Protein AF-R5LZX5-F1 (afdb_monomer_lite)

Radius of gyration: 13.37 Å; chains: 1; bounding box: 29×17×37 Å

InterPro domains:
  IPR005094 MobA/VirD2-like, nuclease domain [PF03432] (1-61)

Foldseek 3Di:
DKAWDDPVDPADQVNQVVVQVVVCCVVPNPFKDKDKHWDPPDPTIMMDIDIDQATPVPRDGPDD

Secondary structure (DSSP, 8-state):
-EEE--TTS---HHHHHHHHHHHHHHHHGGGS-EEEEEE-SSSS-EEEEEE-SB-TTT-PBPP-

Sequence (64 aa):
MIISFSPEEKVTAEQAMYVLEHFAKDVLGDDYEAVFAVHTDREHMHGHLIWNSVSVTTGKKKCQ

pLDDT: mean 94.56, std 6.11, range [57.66, 97.88]

Structure (mmCIF, N/CA/C/O backbone):
data_AF-R5LZX5-F1
#
_entry.id   AF-R5LZX5-F1
#
loop_
_atom_site.group_PDB
_atom_site.id
_atom_site.type_symbol
_atom_site.label_atom_id
_atom_site.label_alt_id
_atom_site.label_comp_id
_atom_site.label_asym_id
_atom_site.label_entity_id
_atom_site.label_seq_id
_atom_site.pdbx_PDB_ins_code
_atom_site.Cartn_x
_atom_site.Cartn_y
_atom_site.Cartn_z
_atom_site.occupancy
_atom_site.B_iso_or_equiv
_atom_site.auth_seq_id
_atom_site.auth_comp_id
_atom_site.auth_asym_id
_atom_site.auth_atom_id
_atom_site.pdbx_PDB_model_num
ATOM 1 N N . MET A 1 1 ? -5.705 5.504 -0.453 1.00 93.56 1 MET A N 1
ATOM 2 C CA . MET A 1 1 ? -4.415 6.208 -0.620 1.00 93.56 1 MET A CA 1
ATOM 3 C C . MET A 1 1 ? -3.788 5.775 -1.935 1.00 93.56 1 MET A C 1
ATOM 5 O O . MET A 1 1 ? -4.012 4.638 -2.338 1.00 93.56 1 MET A O 1
ATOM 9 N N . ILE A 1 2 ? -3.055 6.673 -2.597 1.00 96.31 2 ILE A N 1
ATOM 10 C CA . ILE A 1 2 ? -2.277 6.376 -3.807 1.00 96.31 2 ILE A CA 1
ATOM 11 C C . ILE A 1 2 ? -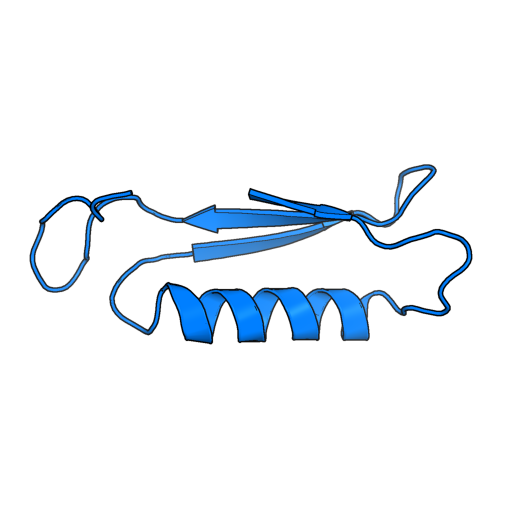0.815 6.710 -3.511 1.00 96.31 2 ILE A C 1
ATOM 13 O O . ILE A 1 2 ? -0.545 7.774 -2.956 1.00 96.31 2 ILE A O 1
ATOM 17 N N . ILE A 1 3 ? 0.097 5.806 -3.864 1.00 95.31 3 ILE A N 1
ATOM 18 C CA . ILE A 1 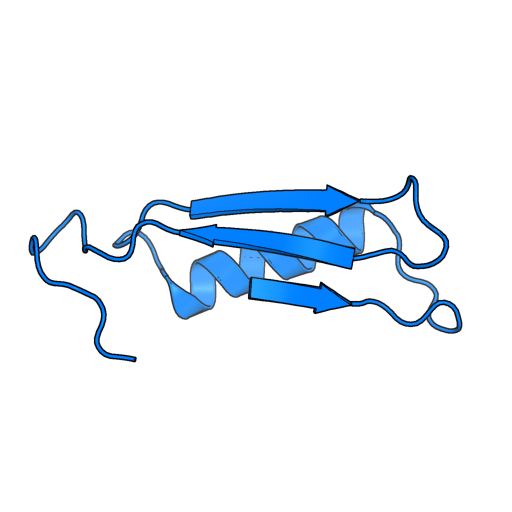3 ? 1.547 6.014 -3.797 1.00 95.31 3 ILE A CA 1
ATOM 19 C C . ILE A 1 3 ? 2.075 5.943 -5.226 1.00 95.31 3 ILE A C 1
ATOM 21 O O . ILE A 1 3 ? 1.977 4.899 -5.867 1.00 95.31 3 ILE A O 1
ATOM 25 N N . SER A 1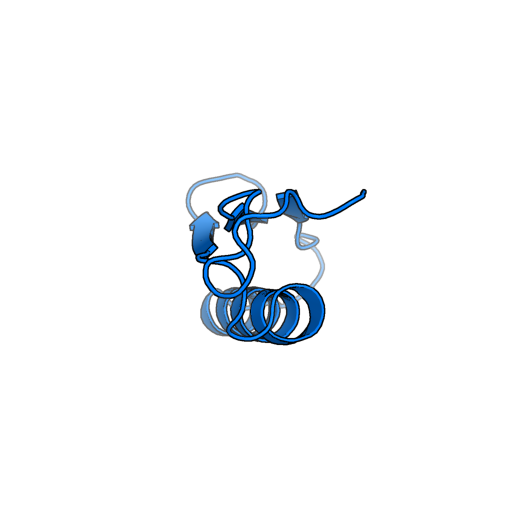 4 ? 2.597 7.056 -5.729 1.00 94.94 4 SER A N 1
ATOM 26 C CA . SER A 1 4 ? 3.151 7.142 -7.081 1.00 94.94 4 SER A CA 1
ATOM 27 C C . SER A 1 4 ? 4.659 6.930 -7.050 1.00 94.94 4 SER A C 1
ATOM 29 O O . SER A 1 4 ? 5.333 7.473 -6.177 1.00 94.94 4 SER A O 1
ATOM 31 N N . PHE A 1 5 ? 5.179 6.188 -8.024 1.00 94.31 5 PHE A N 1
ATOM 32 C CA . PHE A 1 5 ? 6.614 6.003 -8.224 1.00 94.31 5 PHE A CA 1
ATOM 33 C C . PHE A 1 5 ? 7.056 6.821 -9.435 1.00 94.31 5 PHE A C 1
ATOM 35 O O . PHE A 1 5 ? 6.385 6.811 -10.471 1.00 94.31 5 PHE A O 1
ATOM 42 N N . SER A 1 6 ? 8.161 7.558 -9.299 1.00 92.38 6 SER A N 1
ATOM 43 C CA . SER A 1 6 ? 8.681 8.359 -10.407 1.00 92.38 6 SER A CA 1
ATOM 44 C C . SER A 1 6 ? 9.125 7.441 -11.553 1.00 92.38 6 SER A C 1
ATOM 46 O O . SER A 1 6 ? 9.806 6.451 -11.290 1.00 92.38 6 SER A O 1
ATOM 48 N N . PRO A 1 7 ? 8.816 7.760 -12.824 1.00 88.69 7 PRO A N 1
ATOM 49 C CA . PRO A 1 7 ? 9.323 6.994 -13.964 1.00 88.69 7 PRO A CA 1
ATOM 50 C C . PRO A 1 7 ? 10.853 7.084 -14.110 1.00 88.69 7 PRO A C 1
ATOM 52 O O . PRO A 1 7 ? 11.456 6.252 -14.784 1.00 88.69 7 PRO A O 1
ATOM 55 N N . GLU A 1 8 ? 11.484 8.089 -13.495 1.00 91.44 8 GLU A N 1
ATOM 56 C CA . GLU A 1 8 ? 12.943 8.250 -13.478 1.00 91.44 8 GLU A CA 1
ATOM 57 C C . GLU A 1 8 ? 13.618 7.338 -12.440 1.00 91.44 8 GLU A C 1
ATOM 59 O O . GLU A 1 8 ? 14.807 7.027 -12.551 1.00 91.44 8 GLU A O 1
ATOM 64 N N . GLU A 1 9 ? 12.865 6.884 -11.435 1.00 85.38 9 GLU A N 1
ATOM 65 C CA . GLU A 1 9 ? 13.354 5.968 -10.414 1.00 85.38 9 GLU A CA 1
ATOM 66 C C . GLU A 1 9 ? 13.245 4.522 -10.903 1.00 85.38 9 GLU A C 1
ATOM 68 O O . GLU A 1 9 ? 12.212 4.063 -11.391 1.00 85.38 9 GLU A O 1
ATOM 73 N N . LYS A 1 10 ? 14.325 3.755 -10.735 1.00 88.75 10 LYS A N 1
ATOM 74 C CA . LYS A 1 10 ? 14.320 2.322 -11.044 1.00 88.75 10 LYS A CA 1
ATOM 75 C C . LYS A 1 10 ? 13.675 1.549 -9.896 1.00 88.75 10 LYS A C 1
ATOM 77 O O . LYS A 1 10 ? 14.382 1.039 -9.031 1.00 88.75 10 LYS A O 1
ATOM 82 N N . VAL A 1 11 ? 12.348 1.467 -9.910 1.00 94.38 11 VAL A N 1
ATOM 83 C CA . VAL A 1 11 ? 11.551 0.672 -8.964 1.00 94.38 11 VAL A CA 1
ATOM 84 C C . VAL A 1 11 ? 10.888 -0.483 -9.711 1.00 94.38 11 VAL A C 1
ATOM 86 O O . VAL A 1 11 ? 10.239 -0.269 -10.734 1.00 94.38 11 VAL A O 1
ATOM 89 N N . THR A 1 12 ? 11.046 -1.714 -9.222 1.00 96.00 12 THR A N 1
ATOM 90 C CA . THR A 1 12 ? 10.325 -2.879 -9.765 1.00 96.00 12 THR A CA 1
ATOM 91 C C . THR A 1 12 ? 8.929 -3.007 -9.153 1.00 96.00 12 THR A C 1
ATOM 93 O O . THR A 1 12 ? 8.650 -2.452 -8.089 1.00 96.00 12 THR A O 1
ATOM 96 N N . ALA A 1 13 ? 8.044 -3.778 -9.791 1.00 95.81 13 ALA A N 1
ATOM 97 C CA . ALA A 1 13 ? 6.710 -4.040 -9.252 1.00 95.81 13 ALA A CA 1
ATOM 98 C C . ALA A 1 13 ? 6.769 -4.734 -7.879 1.00 95.81 13 ALA A C 1
ATOM 100 O O . ALA A 1 13 ? 5.987 -4.410 -6.988 1.00 95.81 13 ALA A O 1
ATOM 101 N N . GLU A 1 14 ? 7.729 -5.639 -7.673 1.00 97.06 14 GLU A N 1
ATOM 102 C CA . GLU A 1 14 ? 7.950 -6.319 -6.394 1.00 97.06 14 GLU A CA 1
ATOM 103 C C . GLU A 1 14 ? 8.407 -5.343 -5.308 1.00 97.06 14 GLU A C 1
ATOM 105 O O . GLU A 1 14 ? 7.929 -5.415 -4.179 1.00 97.06 14 GLU A O 1
ATOM 110 N N . GLN A 1 15 ? 9.294 -4.400 -5.642 1.00 97.31 15 GLN A N 1
ATOM 111 C CA . GLN A 1 15 ? 9.720 -3.356 -4.708 1.00 97.31 15 GLN A CA 1
ATOM 112 C C . GLN A 1 15 ? 8.565 -2.416 -4.357 1.00 97.31 15 GLN A C 1
ATOM 114 O O . GLN A 1 15 ? 8.382 -2.082 -3.189 1.00 97.31 15 GLN A O 1
ATOM 119 N N . ALA A 1 16 ? 7.753 -2.029 -5.342 1.00 96.88 16 ALA A N 1
ATOM 120 C CA . ALA A 1 16 ? 6.556 -1.233 -5.107 1.00 96.88 16 ALA A CA 1
ATOM 121 C C . ALA A 1 16 ? 5.563 -1.969 -4.190 1.00 96.88 16 ALA A C 1
ATOM 123 O O . ALA A 1 16 ? 5.073 -1.387 -3.223 1.00 96.88 16 ALA A O 1
ATOM 124 N N . MET A 1 17 ? 5.318 -3.260 -4.435 1.00 97.62 17 MET A N 1
ATOM 125 C CA . MET A 1 17 ? 4.471 -4.095 -3.576 1.00 97.62 17 MET A CA 1
ATOM 126 C C . MET A 1 17 ? 5.033 -4.213 -2.157 1.00 97.62 17 MET A C 1
ATOM 128 O O . MET A 1 17 ? 4.282 -4.040 -1.200 1.00 97.62 17 MET A O 1
ATOM 132 N N . TYR A 1 18 ? 6.344 -4.427 -2.014 1.00 97.88 18 TYR A N 1
ATOM 133 C CA . TYR A 1 18 ? 7.024 -4.459 -0.719 1.00 97.88 18 TYR A CA 1
ATOM 134 C C . TYR A 1 18 ? 6.820 -3.152 0.055 1.00 97.88 18 TYR A C 1
ATOM 136 O O . TYR A 1 18 ? 6.484 -3.186 1.239 1.00 97.88 18 TYR A O 1
ATOM 144 N N . VAL A 1 19 ? 6.975 -2.000 -0.611 1.00 96.81 19 VAL A N 1
ATOM 145 C CA . VAL A 1 19 ? 6.743 -0.680 -0.007 1.00 96.81 19 VAL A CA 1
ATOM 146 C C . VAL A 1 19 ? 5.295 -0.537 0.460 1.00 96.81 19 VAL A C 1
ATOM 148 O O . VAL A 1 19 ? 5.075 -0.100 1.588 1.00 96.81 19 VAL A O 1
ATOM 151 N N . LEU A 1 20 ? 4.308 -0.923 -0.359 1.00 97.81 20 LEU A N 1
ATOM 152 C CA . LEU A 1 20 ? 2.897 -0.839 0.030 1.00 97.81 20 LEU A CA 1
ATOM 153 C C . LEU A 1 20 ? 2.562 -1.745 1.218 1.00 97.81 20 LEU A C 1
ATOM 155 O O . LEU A 1 20 ? 1.869 -1.297 2.129 1.00 97.81 20 LEU A O 1
ATOM 159 N N . GLU A 1 21 ? 3.054 -2.984 1.224 1.00 97.19 21 GLU A N 1
ATOM 160 C CA . GLU A 1 21 ? 2.819 -3.940 2.310 1.00 97.19 21 GLU A CA 1
ATOM 161 C C . GLU A 1 21 ? 3.408 -3.442 3.636 1.00 97.19 21 GLU A C 1
ATOM 163 O O . GLU A 1 21 ? 2.712 -3.412 4.653 1.00 97.19 21 GLU A O 1
ATOM 168 N N . HIS A 1 22 ? 4.667 -2.994 3.624 1.00 97.69 22 HIS A N 1
ATOM 169 C CA . HIS A 1 22 ? 5.338 -2.507 4.831 1.00 97.69 22 HIS A CA 1
ATOM 170 C C . HIS A 1 22 ? 4.694 -1.223 5.341 1.00 97.69 22 HIS A C 1
ATOM 172 O O . HIS A 1 22 ? 4.399 -1.113 6.527 1.00 97.69 22 HIS A O 1
ATOM 178 N N . PHE A 1 23 ? 4.375 -0.290 4.442 1.00 97.19 23 PHE A N 1
ATOM 179 C CA . PHE A 1 23 ? 3.671 0.931 4.813 1.00 97.19 23 PHE A CA 1
ATOM 180 C C . PHE A 1 23 ? 2.284 0.639 5.403 1.00 97.19 23 PHE A C 1
ATOM 182 O O . PHE A 1 23 ? 1.903 1.228 6.416 1.00 97.19 23 PHE A O 1
ATOM 189 N N . ALA A 1 24 ? 1.523 -0.284 4.802 1.00 96.62 24 ALA A N 1
ATOM 190 C CA . ALA A 1 24 ? 0.230 -0.698 5.335 1.00 96.62 24 ALA A CA 1
ATOM 191 C C . ALA A 1 24 ? 0.384 -1.279 6.744 1.00 96.62 24 ALA A C 1
ATOM 193 O O . ALA A 1 24 ? -0.340 -0.866 7.647 1.00 96.62 24 ALA A O 1
ATOM 194 N N . LYS A 1 25 ? 1.362 -2.164 6.961 1.00 96.56 25 LYS A N 1
ATOM 195 C CA . LYS A 1 25 ? 1.633 -2.756 8.273 1.00 96.56 25 LYS A CA 1
ATOM 196 C C . LYS A 1 25 ? 2.045 -1.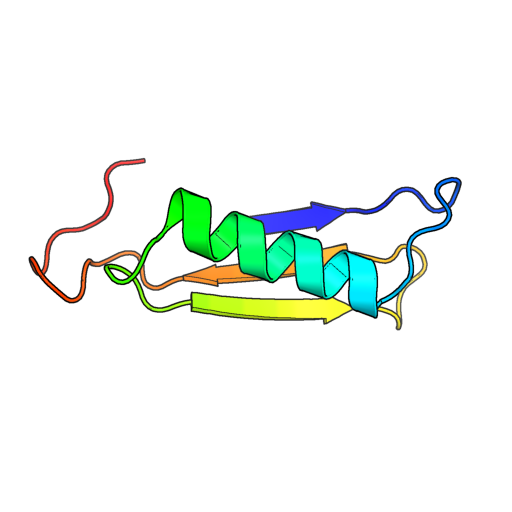716 9.316 1.00 96.56 25 LYS A C 1
ATOM 198 O O . LYS A 1 25 ? 1.526 -1.750 10.427 1.00 96.56 25 LYS A O 1
ATOM 203 N N . ASP A 1 26 ? 2.906 -0.768 8.961 1.00 96.56 26 ASP A N 1
ATOM 204 C CA . ASP A 1 26 ? 3.381 0.270 9.882 1.00 96.56 26 ASP A CA 1
ATOM 205 C C . ASP A 1 26 ? 2.258 1.231 10.305 1.00 96.56 26 ASP A C 1
ATOM 207 O O . ASP A 1 26 ? 2.202 1.675 11.452 1.00 96.56 26 ASP A O 1
ATOM 211 N N . VAL A 1 27 ? 1.339 1.552 9.389 1.00 94.69 27 VAL A N 1
ATOM 212 C CA . VAL A 1 27 ? 0.275 2.542 9.634 1.00 94.69 27 VAL A CA 1
ATOM 213 C C . VAL A 1 27 ? -1.000 1.916 10.198 1.00 94.69 27 VAL A C 1
ATOM 215 O O . VAL A 1 27 ? -1.725 2.554 10.974 1.00 94.69 27 VAL A O 1
ATOM 218 N N . LEU A 1 28 ? -1.331 0.699 9.774 1.00 95.75 28 LEU A N 1
ATOM 219 C CA . LEU A 1 28 ? -2.591 0.027 10.092 1.00 95.75 28 LEU A CA 1
ATOM 220 C C . LEU A 1 28 ? -2.414 -1.075 11.140 1.00 95.75 28 LEU A C 1
ATOM 222 O O . LEU A 1 28 ? -3.341 -1.306 11.917 1.00 95.75 28 LEU A O 1
ATOM 226 N N . GLY A 1 29 ? -1.234 -1.694 11.208 1.00 95.19 29 GLY A N 1
ATOM 227 C CA . GLY A 1 29 ? -0.988 -2.869 12.037 1.00 95.19 29 GLY A CA 1
ATOM 228 C C . GLY A 1 29 ? -1.982 -3.989 11.739 1.00 95.19 29 GLY A C 1
ATOM 229 O O . GLY A 1 29 ? -2.537 -4.074 10.645 1.00 95.19 29 GLY A O 1
ATOM 230 N N . ASP A 1 30 ? -2.258 -4.804 12.752 1.00 95.81 30 ASP A N 1
ATOM 231 C CA . ASP A 1 30 ? -3.249 -5.883 12.667 1.00 95.81 30 ASP A CA 1
ATOM 232 C C . ASP A 1 30 ? -4.678 -5.403 13.005 1.00 95.81 30 ASP A C 1
ATOM 234 O O . ASP A 1 30 ? -5.607 -6.202 13.098 1.00 95.81 30 ASP A O 1
ATOM 238 N N . ASP A 1 31 ? -4.869 -4.096 13.222 1.00 97.00 31 ASP A N 1
ATOM 239 C CA . ASP A 1 31 ? -6.127 -3.535 13.730 1.00 97.00 31 ASP A CA 1
ATOM 240 C C . ASP A 1 31 ? -7.101 -3.107 12.622 1.00 97.00 31 ASP A C 1
ATOM 242 O O . ASP A 1 31 ? -8.282 -2.885 12.887 1.00 97.00 31 ASP A O 1
ATOM 246 N N . TYR A 1 32 ? -6.637 -2.994 11.376 1.00 97.50 32 TYR A N 1
ATOM 247 C CA . TYR A 1 32 ? -7.477 -2.620 10.240 1.00 97.50 32 TYR A CA 1
ATOM 248 C C . TYR A 1 32 ? -7.221 -3.540 9.054 1.00 97.50 32 TYR A C 1
ATOM 250 O O . TYR A 1 32 ? -6.083 -3.778 8.661 1.00 97.50 32 TYR A O 1
ATOM 258 N N . GLU A 1 33 ? -8.301 -3.998 8.434 1.00 97.12 33 GLU A N 1
ATOM 259 C CA . GLU A 1 33 ? -8.232 -4.768 7.196 1.00 97.12 33 GLU A CA 1
ATOM 260 C C . GLU A 1 33 ? -7.804 -3.859 6.044 1.00 97.12 33 GLU A C 1
ATOM 262 O O . GLU A 1 33 ? -8.332 -2.753 5.886 1.00 97.12 33 GLU A O 1
ATOM 267 N N . ALA A 1 34 ? -6.875 -4.331 5.215 1.00 97.00 34 ALA A N 1
ATOM 268 C CA . ALA A 1 34 ? -6.345 -3.572 4.095 1.00 97.00 34 ALA A CA 1
ATOM 269 C C . ALA A 1 34 ? -6.201 -4.431 2.839 1.00 97.00 34 ALA A C 1
ATOM 271 O O . ALA A 1 34 ? -5.897 -5.619 2.903 1.00 97.00 34 ALA A O 1
ATOM 272 N N . VAL A 1 35 ? -6.388 -3.790 1.688 1.00 97.75 35 VAL A N 1
ATOM 273 C CA . VAL A 1 35 ? -6.102 -4.335 0.363 1.00 97.75 35 VAL A CA 1
ATOM 274 C C . VAL A 1 35 ? -5.195 -3.352 -0.357 1.00 97.75 35 VAL A C 1
ATOM 276 O O . VAL A 1 35 ? -5.436 -2.140 -0.351 1.00 97.75 35 VAL A O 1
ATOM 279 N N . PHE A 1 36 ? -4.163 -3.879 -1.002 1.00 97.56 36 PHE A N 1
ATOM 280 C CA . PHE A 1 36 ? -3.255 -3.090 -1.814 1.00 97.56 36 PHE A CA 1
ATOM 281 C C . PHE A 1 36 ? -2.912 -3.782 -3.128 1.00 97.56 36 PHE A C 1
ATOM 283 O O . PHE A 1 36 ? -2.922 -5.007 -3.226 1.00 97.56 36 PHE A O 1
ATOM 290 N N . ALA A 1 37 ? -2.637 -2.970 -4.144 1.00 97.69 37 ALA A N 1
ATOM 291 C CA . ALA A 1 37 ? -2.278 -3.417 -5.483 1.00 97.69 37 ALA A CA 1
ATOM 292 C C . ALA A 1 37 ? -1.384 -2.381 -6.166 1.00 97.69 37 ALA A C 1
ATOM 294 O O . ALA A 1 37 ? -1.503 -1.187 -5.892 1.00 97.69 37 ALA A O 1
ATOM 295 N N . VAL A 1 38 ? -0.528 -2.833 -7.081 1.00 97.56 38 VAL A N 1
ATOM 296 C CA . VAL A 1 38 ? 0.314 -1.978 -7.927 1.00 97.56 38 VAL A CA 1
ATOM 297 C C . VAL A 1 38 ? -0.174 -2.063 -9.370 1.00 97.56 38 VAL A C 1
ATOM 299 O O . VAL A 1 38 ? -0.324 -3.152 -9.918 1.00 97.56 38 VAL A O 1
ATOM 302 N N . HIS A 1 39 ? -0.415 -0.908 -9.984 1.00 96.75 39 HIS A N 1
ATOM 303 C CA . HIS A 1 39 ? -0.727 -0.780 -11.402 1.00 96.75 39 HIS A CA 1
ATOM 304 C C . HIS A 1 39 ? 0.559 -0.582 -12.203 1.00 96.75 39 HIS A C 1
ATOM 306 O O . HIS A 1 39 ? 1.298 0.379 -11.982 1.00 96.75 39 HIS A O 1
ATOM 312 N N . THR A 1 40 ? 0.801 -1.483 -13.151 1.00 95.19 40 THR A N 1
ATOM 313 C CA . THR A 1 40 ? 1.918 -1.440 -14.111 1.00 95.19 40 THR A CA 1
ATOM 314 C C . THR A 1 40 ? 1.444 -1.236 -15.553 1.00 95.19 40 THR A C 1
ATOM 316 O O . THR A 1 40 ? 2.242 -1.237 -16.484 1.00 95.19 40 THR A O 1
ATOM 319 N N . ASP A 1 41 ? 0.139 -1.048 -15.747 1.00 94.62 41 ASP A N 1
ATOM 320 C CA . ASP A 1 41 ? -0.559 -0.933 -17.030 1.00 94.62 41 ASP A CA 1
ATOM 321 C C . ASP A 1 41 ? -0.786 0.527 -17.469 1.00 94.62 41 ASP A C 1
ATOM 323 O O . ASP A 1 41 ? -1.542 0.794 -18.404 1.00 94.62 41 ASP A O 1
ATOM 327 N N . ARG A 1 42 ? -0.156 1.489 -16.786 1.00 90.06 42 ARG A N 1
ATOM 328 C CA . ARG A 1 42 ? -0.304 2.938 -17.005 1.00 90.06 42 ARG A CA 1
ATOM 329 C C . ARG A 1 42 ? 1.045 3.600 -17.267 1.00 90.06 42 ARG A C 1
ATOM 331 O O . ARG A 1 42 ? 2.087 3.005 -17.027 1.00 90.06 42 ARG A O 1
ATOM 338 N N . GLU A 1 43 ? 1.010 4.853 -17.728 1.00 87.56 43 GLU A N 1
ATOM 339 C CA . GLU A 1 43 ? 2.212 5.648 -18.042 1.00 87.56 43 GLU A CA 1
ATOM 340 C C . GLU A 1 43 ? 3.180 5.759 -16.853 1.00 87.56 43 GLU A C 1
ATOM 342 O O . GLU A 1 43 ? 4.398 5.763 -17.030 1.00 87.56 43 GLU A O 1
ATOM 347 N N . HIS A 1 44 ? 2.642 5.787 -15.631 1.00 91.25 44 HIS A N 1
ATOM 348 C CA . HIS A 1 44 ? 3.421 5.782 -14.399 1.00 91.25 44 HIS A CA 1
ATOM 349 C C . HIS A 1 44 ? 2.927 4.695 -13.451 1.00 91.25 44 HIS A C 1
ATOM 351 O O . HIS A 1 44 ? 1.720 4.569 -13.203 1.00 91.25 44 HIS A O 1
ATOM 357 N N . MET A 1 45 ? 3.874 3.943 -12.887 1.00 96.00 45 MET A N 1
ATOM 358 C CA . MET A 1 45 ? 3.583 2.928 -11.884 1.00 96.00 45 MET A CA 1
ATOM 359 C C . MET A 1 45 ? 3.102 3.593 -10.592 1.00 96.00 45 MET A C 1
ATOM 361 O O . MET A 1 45 ? 3.712 4.535 -10.084 1.00 96.00 45 MET A O 1
ATOM 365 N N . HIS A 1 46 ? 1.996 3.095 -10.052 1.00 97.06 46 HIS A N 1
ATOM 366 C CA . HIS A 1 46 ? 1.436 3.577 -8.794 1.00 97.06 46 HIS A CA 1
ATOM 367 C C . HIS A 1 46 ? 0.731 2.450 -8.052 1.00 97.06 46 HIS A C 1
ATOM 369 O O . HIS A 1 46 ? 0.177 1.530 -8.652 1.00 97.06 46 HIS A O 1
ATOM 375 N N . GLY A 1 47 ? 0.755 2.527 -6.728 1.00 97.31 47 GLY A N 1
ATOM 376 C CA . GLY A 1 47 ? 0.055 1.608 -5.853 1.00 97.31 47 GLY A CA 1
ATOM 377 C C . GLY A 1 47 ? -1.212 2.220 -5.268 1.00 97.31 47 GLY A C 1
ATOM 378 O O . GLY A 1 47 ? -1.229 3.386 -4.873 1.00 97.31 47 GLY A O 1
ATOM 379 N N . HIS A 1 48 ? -2.261 1.413 -5.162 1.00 97.75 48 HIS A N 1
ATOM 380 C CA . HIS A 1 48 ? -3.455 1.711 -4.384 1.00 97.75 48 HIS A CA 1
ATOM 381 C C . HIS A 1 48 ? -3.386 0.979 -3.048 1.00 97.75 48 HIS A C 1
ATOM 383 O O . HIS A 1 48 ? -3.165 -0.225 -3.023 1.00 97.75 48 HIS A O 1
ATOM 389 N N . LEU A 1 49 ? -3.637 1.698 -1.955 1.00 97.62 49 LEU A N 1
ATOM 390 C CA . LEU A 1 49 ? -3.864 1.132 -0.625 1.00 97.62 49 LEU A CA 1
ATOM 391 C C . LEU A 1 49 ? -5.237 1.585 -0.126 1.00 97.62 49 LEU A C 1
ATOM 393 O O . LEU A 1 49 ? -5.497 2.787 0.020 1.00 97.62 49 LEU A O 1
ATOM 397 N N . ILE A 1 50 ? -6.117 0.621 0.121 1.00 97.44 50 ILE A N 1
ATOM 398 C CA . ILE A 1 50 ? -7.479 0.813 0.619 1.00 97.44 50 ILE A CA 1
ATOM 399 C C . ILE A 1 50 ? -7.590 0.041 1.928 1.00 97.44 50 ILE A C 1
ATOM 401 O O . ILE A 1 50 ? -7.144 -1.097 2.007 1.00 97.44 50 ILE A O 1
ATOM 405 N N . TRP A 1 51 ? -8.185 0.642 2.953 1.00 97.19 51 TRP A N 1
ATOM 406 C CA . TRP A 1 51 ? -8.392 -0.025 4.234 1.00 97.19 51 TRP A CA 1
ATOM 407 C C . TRP A 1 51 ? -9.785 0.243 4.784 1.00 97.19 51 TRP A C 1
ATOM 409 O O . TRP A 1 51 ? -10.420 1.254 4.464 1.00 97.19 51 TRP A O 1
ATOM 419 N N . ASN A 1 52 ? -10.251 -0.672 5.628 1.00 96.81 52 ASN A N 1
ATOM 420 C CA . ASN A 1 52 ? -11.449 -0.476 6.419 1.00 96.81 52 ASN A CA 1
ATOM 421 C C . ASN A 1 52 ? -11.194 0.653 7.422 1.00 96.81 52 ASN A C 1
ATOM 423 O O . ASN A 1 52 ? -10.226 0.619 8.171 1.00 96.81 52 ASN A O 1
ATOM 427 N N . SER A 1 53 ? -12.047 1.676 7.449 1.00 95.56 53 SER A N 1
ATOM 428 C CA . SER A 1 53 ? -11.853 2.812 8.359 1.00 95.56 53 SER A CA 1
ATOM 429 C C . SER A 1 53 ? -12.147 2.486 9.826 1.00 95.56 53 SER A C 1
ATOM 431 O O . SER A 1 53 ? -11.869 3.319 10.687 1.00 95.56 53 SER A O 1
ATOM 433 N N . VAL A 1 54 ? -12.726 1.317 10.111 1.00 96.81 54 VAL A N 1
ATOM 434 C CA . VAL A 1 54 ? -13.121 0.874 11.449 1.00 96.81 54 VAL A CA 1
ATOM 435 C C . VAL A 1 54 ? -12.196 -0.246 11.913 1.00 96.81 54 VAL A C 1
ATOM 437 O O . VAL A 1 54 ? -11.945 -1.192 11.175 1.00 96.81 54 VAL A O 1
ATOM 440 N N . SER A 1 55 ? -11.700 -0.112 13.140 1.00 97.44 55 SER A N 1
ATOM 441 C CA . SER A 1 55 ? -10.826 -1.087 13.786 1.00 97.44 55 SER A CA 1
ATOM 442 C C . SER A 1 55 ? -11.578 -2.391 14.037 1.00 97.44 55 SER A C 1
ATOM 444 O O . SER A 1 55 ? -12.674 -2.369 14.607 1.00 97.44 55 SER A O 1
ATOM 446 N N . VAL A 1 56 ? -10.980 -3.524 13.667 1.00 97.31 56 VAL A N 1
ATOM 447 C CA . VAL A 1 56 ? -11.557 -4.852 13.934 1.00 97.31 56 VAL A CA 1
ATOM 448 C C . VAL A 1 56 ? -11.476 -5.223 15.414 1.00 97.31 56 VAL A C 1
ATOM 450 O O . VAL A 1 56 ? -12.312 -5.981 15.901 1.00 97.31 56 VAL A O 1
ATOM 453 N N . THR A 1 57 ? -10.524 -4.650 16.155 1.00 97.38 57 THR A N 1
ATOM 454 C CA . THR A 1 57 ? -10.353 -4.924 17.589 1.00 97.38 57 THR A CA 1
ATOM 455 C C . THR A 1 57 ? -11.321 -4.112 18.448 1.00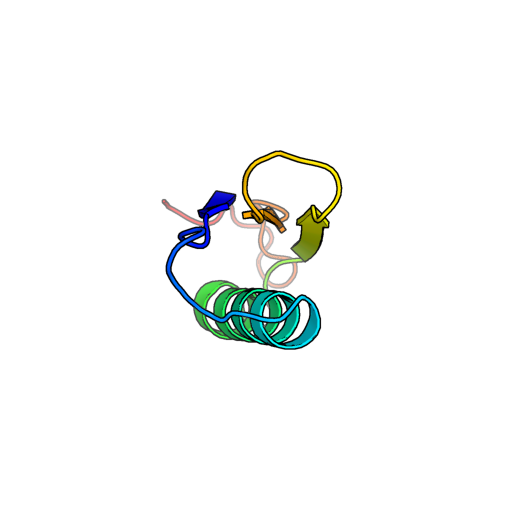 97.38 57 THR A C 1
ATOM 457 O O . THR A 1 57 ? -11.845 -4.606 19.443 1.00 97.38 57 THR A O 1
ATOM 460 N N . THR A 1 58 ? -11.548 -2.841 18.099 1.00 97.06 58 THR A N 1
ATOM 461 C CA . THR A 1 58 ? -12.266 -1.881 18.958 1.00 97.06 58 THR A CA 1
ATOM 462 C C . THR A 1 58 ? -13.618 -1.439 18.410 1.00 97.06 58 THR A C 1
ATOM 464 O O . THR A 1 58 ? -14.399 -0.835 19.148 1.00 97.06 58 THR A O 1
ATOM 467 N N . GLY A 1 59 ? -13.893 -1.666 17.123 1.00 97.00 59 GLY A N 1
ATOM 468 C CA . GLY A 1 59 ? -15.091 -1.163 16.448 1.00 97.00 59 GLY A CA 1
ATOM 469 C C . GLY A 1 59 ? -15.126 0.361 16.287 1.00 97.00 59 GLY A C 1
ATOM 470 O O . GLY A 1 59 ? -16.159 0.920 15.917 1.00 97.00 59 GLY A O 1
ATOM 471 N N . LYS A 1 60 ? -14.023 1.066 16.575 1.00 96.56 60 LYS A N 1
ATOM 472 C CA . LYS A 1 60 ? -13.935 2.525 16.443 1.00 96.56 60 LYS A CA 1
ATOM 473 C C . LYS A 1 60 ? -13.350 2.913 15.095 1.00 96.56 60 LYS A C 1
ATOM 475 O O . LYS A 1 60 ? -12.461 2.250 14.570 1.00 96.56 60 LYS A O 1
ATOM 480 N N . LYS A 1 61 ? -13.833 4.026 14.547 1.00 95.31 61 LYS A N 1
ATOM 481 C CA . LYS A 1 61 ? -13.249 4.623 13.347 1.00 95.31 61 LYS A CA 1
ATOM 482 C C . LYS A 1 61 ? -11.849 5.160 13.665 1.00 95.31 61 LYS A C 1
ATOM 484 O O . LYS A 1 61 ? -11.679 5.830 14.684 1.00 95.31 61 LYS A O 1
ATOM 489 N N . LYS A 1 62 ? -10.875 4.924 12.782 1.00 86.69 62 LYS A N 1
ATOM 490 C CA . LYS A 1 62 ? -9.551 5.559 12.843 1.00 86.69 62 LYS A CA 1
ATOM 491 C C . LYS A 1 62 ? -9.750 7.076 12.762 1.00 86.69 62 LYS A C 1
ATOM 493 O O . LYS A 1 62 ? -10.295 7.564 11.769 1.00 86.69 62 LYS A O 1
ATOM 498 N N . CYS A 1 63 ? -9.365 7.813 13.804 1.00 73.56 63 CYS A N 1
ATOM 499 C CA . CYS A 1 63 ? -9.288 9.271 13.707 1.00 73.56 63 CYS A CA 1
ATOM 500 C C . CYS A 1 63 ? -8.192 9.613 12.692 1.00 73.56 63 CYS A C 1
ATOM 502 O O . CYS A 1 63 ? -7.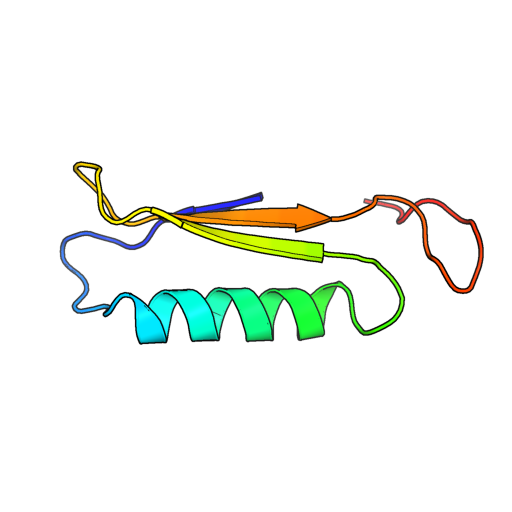079 9.100 12.815 1.00 73.56 63 CYS A O 1
ATOM 504 N N . GLN A 1 64 ? -8.548 10.404 11.679 1.00 57.66 64 GLN A N 1
ATOM 505 C CA . GLN A 1 64 ? -7.599 10.992 10.732 1.00 57.66 64 GLN A CA 1
ATOM 506 C C . GLN A 1 64 ? -6.901 12.190 11.364 1.00 57.66 64 GLN A C 1
ATOM 508 O O . GLN A 1 64 ? -7.583 12.912 12.128 1.00 57.66 64 GLN A O 1
#

Organism: NCBI:txid1263062